Protein AF-A0A4Q2EIY8-F1 (afdb_monomer_lite)

Structure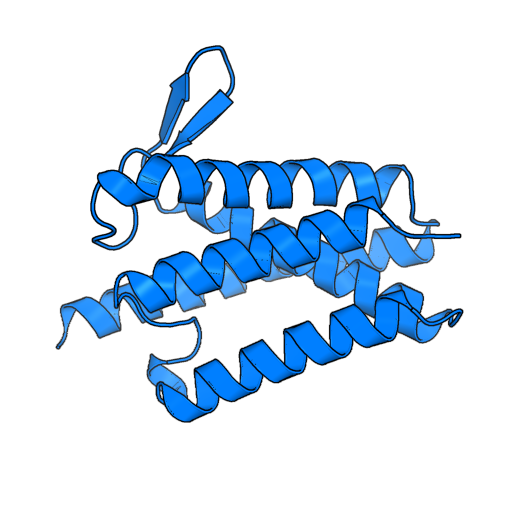 (mmCIF, N/CA/C/O backbone):
data_AF-A0A4Q2EIY8-F1
#
_entry.id   AF-A0A4Q2EIY8-F1
#
loop_
_atom_site.group_PDB
_atom_site.id
_atom_site.type_symbol
_atom_site.label_atom_id
_atom_site.label_alt_id
_atom_site.label_comp_id
_atom_site.label_asym_id
_atom_site.label_entity_id
_atom_site.label_seq_id
_atom_site.pdbx_PDB_ins_code
_atom_site.Cartn_x
_atom_site.Cartn_y
_atom_site.Cartn_z
_atom_site.occupancy
_atom_site.B_iso_or_equiv
_atom_site.auth_seq_id
_atom_site.auth_comp_id
_atom_site.auth_asym_id
_atom_site.auth_atom_id
_atom_site.pdbx_PDB_model_num
ATOM 1 N N . MET A 1 1 ? -16.142 -4.321 15.805 1.00 58.84 1 MET A N 1
ATOM 2 C CA . MET A 1 1 ? -16.745 -3.621 14.650 1.00 58.84 1 MET A CA 1
ATOM 3 C C . MET A 1 1 ? -16.319 -4.332 13.378 1.00 58.84 1 MET A C 1
ATOM 5 O O . MET A 1 1 ? -15.212 -4.859 13.363 1.00 58.84 1 MET A O 1
ATOM 9 N N . LYS A 1 2 ? -17.175 -4.386 12.350 1.00 79.25 2 LYS A N 1
ATOM 10 C CA . LYS A 1 2 ? -16.721 -4.747 10.997 1.00 79.25 2 LYS A CA 1
ATOM 11 C C . LYS A 1 2 ? -15.720 -3.665 10.551 1.00 79.25 2 LYS A C 1
ATOM 13 O O . LYS A 1 2 ? -15.954 -2.503 10.871 1.00 79.25 2 LYS A O 1
ATOM 18 N N . LYS A 1 3 ? -14.622 -4.043 9.889 1.00 88.62 3 LYS A N 1
ATOM 19 C CA . LYS A 1 3 ? -13.579 -3.124 9.388 1.00 88.62 3 LYS A CA 1
ATOM 20 C C . LYS A 1 3 ? -13.611 -3.045 7.849 1.00 88.62 3 LYS A C 1
ATOM 22 O O . LYS A 1 3 ? -12.674 -3.523 7.206 1.00 88.62 3 LYS A O 1
ATOM 27 N N . PRO A 1 4 ? -14.721 -2.588 7.236 1.00 94.81 4 PRO A N 1
ATOM 28 C CA . PRO A 1 4 ? -14.875 -2.606 5.783 1.00 94.81 4 PRO A CA 1
ATOM 29 C C . PRO A 1 4 ? -13.777 -1.822 5.058 1.00 94.81 4 PRO A C 1
ATOM 31 O O . PRO A 1 4 ? -13.333 -2.264 4.003 1.00 94.81 4 PRO A O 1
ATOM 34 N N . LEU A 1 5 ? -13.290 -0.713 5.620 1.00 96.81 5 LEU A N 1
ATOM 35 C CA . LEU A 1 5 ? -12.247 0.078 4.972 1.00 96.81 5 LEU A CA 1
ATOM 36 C C . LEU A 1 5 ? -10.903 -0.657 4.970 1.00 96.81 5 LEU A C 1
ATOM 38 O O . LEU A 1 5 ? -10.242 -0.667 3.941 1.00 96.81 5 LEU A O 1
ATOM 42 N N . HIS A 1 6 ? -10.536 -1.360 6.051 1.00 96.12 6 HIS A N 1
ATOM 43 C CA . HIS A 1 6 ? -9.345 -2.228 6.033 1.00 96.12 6 HIS A CA 1
ATOM 44 C C . HIS A 1 6 ? -9.456 -3.347 4.989 1.00 96.12 6 HIS A C 1
ATOM 46 O O . HIS A 1 6 ? -8.467 -3.673 4.337 1.00 96.12 6 HIS A O 1
ATOM 52 N N . VAL A 1 7 ? -10.646 -3.941 4.825 1.00 96.94 7 VAL A N 1
ATOM 53 C CA . VAL A 1 7 ? -10.880 -4.982 3.809 1.00 96.94 7 VAL A CA 1
ATOM 54 C C . VAL A 1 7 ? -10.684 -4.414 2.405 1.00 96.94 7 VAL A C 1
ATOM 56 O O . VAL A 1 7 ? -10.018 -5.041 1.585 1.00 96.94 7 VAL A O 1
ATOM 59 N N . LEU A 1 8 ? -11.213 -3.219 2.134 1.00 97.81 8 LEU A N 1
ATOM 60 C CA . LEU A 1 8 ? -11.046 -2.558 0.842 1.00 97.81 8 LEU A CA 1
ATOM 61 C C . LEU A 1 8 ? -9.593 -2.131 0.589 1.00 97.81 8 LEU A C 1
ATOM 63 O O . LEU A 1 8 ? -9.110 -2.317 -0.525 1.00 97.81 8 LEU A O 1
ATOM 67 N N . THR A 1 9 ? -8.870 -1.639 1.603 1.00 98.06 9 THR A N 1
ATOM 68 C CA . THR A 1 9 ? -7.423 -1.379 1.493 1.00 98.06 9 THR A CA 1
ATOM 69 C C . THR A 1 9 ? -6.668 -2.657 1.132 1.00 98.06 9 THR A C 1
ATOM 71 O O . THR A 1 9 ? -5.866 -2.651 0.203 1.00 98.06 9 THR A O 1
ATOM 74 N N . LEU A 1 10 ? -6.933 -3.766 1.833 1.00 98.00 10 LEU A N 1
ATOM 75 C CA . LEU A 1 10 ? -6.286 -5.050 1.557 1.00 98.00 10 LEU A CA 1
ATOM 76 C C . LEU A 1 10 ? -6.589 -5.532 0.132 1.00 98.00 10 LEU A C 1
ATOM 78 O O . LEU A 1 10 ? -5.674 -5.935 -0.581 1.00 98.00 10 LEU A O 1
ATOM 82 N N . ALA A 1 11 ? -7.848 -5.448 -0.304 1.00 98.25 11 ALA A N 1
ATOM 83 C CA . ALA A 1 11 ? -8.240 -5.812 -1.662 1.00 98.25 11 ALA A CA 1
ATOM 84 C C . ALA A 1 11 ? -7.524 -4.955 -2.719 1.00 98.25 11 ALA A C 1
ATOM 86 O O . ALA A 1 11 ? -7.059 -5.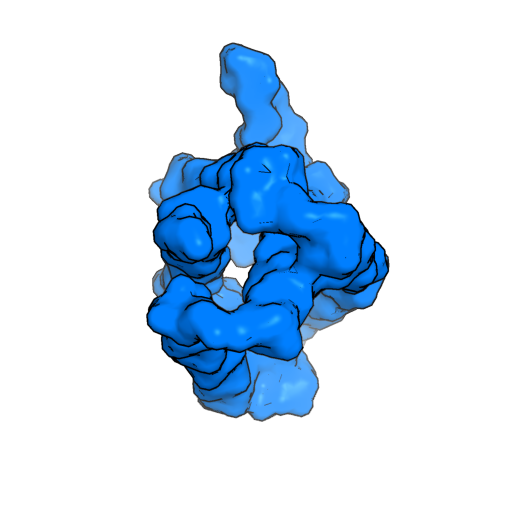491 -3.722 1.00 98.25 11 ALA A O 1
ATOM 87 N N . ALA A 1 12 ? -7.384 -3.649 -2.480 1.00 98.25 12 ALA A N 1
ATOM 88 C CA . ALA A 1 12 ? -6.667 -2.747 -3.375 1.00 98.25 12 ALA A CA 1
ATOM 89 C C . ALA A 1 12 ? -5.175 -3.102 -3.488 1.00 98.25 12 ALA A C 1
ATOM 91 O O . ALA A 1 12 ? -4.634 -3.122 -4.589 1.00 98.25 12 ALA A O 1
ATOM 92 N N . ILE A 1 13 ? -4.523 -3.460 -2.380 1.00 97.69 13 ILE A N 1
ATOM 93 C CA . ILE A 1 13 ? -3.113 -3.884 -2.387 1.00 97.69 13 ILE A CA 1
ATOM 94 C C . ILE A 1 13 ? -2.920 -5.223 -3.095 1.00 97.69 13 ILE A C 1
ATOM 96 O O . ILE A 1 13 ? -1.983 -5.366 -3.879 1.00 97.69 13 ILE A O 1
ATOM 100 N N . ILE A 1 14 ? -3.817 -6.186 -2.866 1.00 97.31 14 ILE A N 1
ATOM 101 C CA . ILE A 1 14 ? -3.804 -7.464 -3.589 1.00 97.31 14 ILE A CA 1
ATOM 102 C C . ILE A 1 14 ? -3.969 -7.215 -5.091 1.00 97.31 14 ILE A C 1
ATOM 104 O O . ILE A 1 14 ? -3.231 -7.789 -5.886 1.00 97.31 14 ILE A O 1
ATOM 108 N N . ALA A 1 15 ? -4.906 -6.346 -5.483 1.00 97.25 15 ALA A N 1
ATOM 109 C CA . ALA A 1 15 ? -5.116 -5.993 -6.883 1.00 97.25 15 ALA A CA 1
ATOM 110 C C . ALA A 1 15 ? -3.870 -5.341 -7.496 1.00 97.25 15 ALA A C 1
ATOM 112 O O . ALA A 1 15 ? -3.474 -5.712 -8.595 1.00 97.25 15 ALA A O 1
ATOM 113 N N . HIS A 1 16 ? -3.222 -4.427 -6.775 1.00 96.25 16 HIS A N 1
ATOM 114 C CA . HIS A 1 16 ? -1.970 -3.800 -7.193 1.00 96.25 16 HIS A CA 1
ATOM 115 C C . HIS A 1 16 ? -0.851 -4.834 -7.429 1.00 96.25 16 HIS A C 1
ATOM 117 O O . HIS A 1 16 ? -0.324 -4.886 -8.537 1.00 96.25 16 HIS A O 1
ATOM 123 N N . HIS A 1 17 ? -0.585 -5.740 -6.476 1.00 94.38 17 HIS A N 1
ATOM 124 C CA . HIS A 1 17 ? 0.388 -6.830 -6.678 1.00 94.38 17 HIS A CA 1
ATOM 125 C C . HIS A 1 17 ? -0.013 -7.766 -7.828 1.00 94.38 17 HIS A C 1
ATOM 127 O O . HIS A 1 17 ? 0.834 -8.264 -8.563 1.00 94.38 17 HIS A O 1
ATOM 133 N N . GLY A 1 18 ? -1.314 -8.024 -7.989 1.00 93.69 18 GLY A N 1
ATOM 134 C CA . GLY A 1 18 ? -1.838 -8.833 -9.085 1.00 93.69 18 GLY A CA 1
ATOM 135 C C . GLY A 1 18 ? -1.590 -8.198 -10.454 1.00 93.69 18 GLY A C 1
ATOM 136 O O . GLY A 1 18 ? -1.247 -8.913 -11.393 1.00 93.69 18 GLY A O 1
ATOM 137 N N . ILE A 1 19 ? -1.718 -6.872 -10.564 1.00 95.00 19 ILE A N 1
ATOM 138 C CA . ILE A 1 19 ? -1.411 -6.119 -11.788 1.00 95.00 19 ILE A CA 1
ATOM 139 C C . ILE A 1 19 ? 0.082 -6.222 -12.113 1.00 95.00 19 ILE A C 1
ATOM 141 O O . ILE A 1 19 ? 0.421 -6.538 -13.250 1.00 95.00 19 ILE A O 1
ATOM 145 N N . GLU A 1 20 ? 0.964 -6.024 -11.132 1.00 92.38 20 GLU A N 1
ATOM 146 C CA . GLU A 1 20 ? 2.422 -6.122 -11.326 1.00 92.38 20 GLU A CA 1
ATOM 147 C C . GLU A 1 20 ? 2.844 -7.528 -11.752 1.00 92.38 20 GLU A C 1
ATOM 149 O O . GLU A 1 20 ? 3.565 -7.707 -12.737 1.00 92.38 20 GLU A O 1
ATOM 154 N N . ALA A 1 21 ? 2.311 -8.549 -11.077 1.00 90.00 21 ALA A N 1
ATOM 155 C CA . ALA A 1 21 ? 2.553 -9.939 -11.434 1.00 90.00 21 ALA A CA 1
ATOM 156 C C . ALA A 1 21 ? 2.045 -10.268 -12.849 1.00 90.00 21 ALA A C 1
ATOM 158 O O . ALA A 1 21 ? 2.758 -10.912 -13.619 1.00 90.00 21 ALA A O 1
ATOM 159 N N . ALA A 1 22 ? 0.844 -9.806 -13.217 1.00 90.88 22 ALA A N 1
ATOM 160 C CA . ALA A 1 22 ? 0.270 -10.013 -14.549 1.00 90.88 22 ALA A CA 1
ATOM 161 C C . ALA A 1 22 ? 1.020 -9.247 -15.653 1.00 90.88 22 ALA A C 1
ATOM 163 O O . ALA A 1 22 ? 1.017 -9.676 -16.807 1.00 90.88 22 ALA A O 1
ATOM 164 N N . ALA A 1 23 ? 1.662 -8.131 -15.309 1.00 90.38 23 ALA A N 1
ATOM 165 C CA . ALA A 1 23 ? 2.510 -7.359 -16.208 1.00 90.38 23 ALA A CA 1
ATOM 166 C C . ALA A 1 23 ? 3.949 -7.896 -16.310 1.00 90.38 23 ALA A C 1
ATOM 168 O O . ALA A 1 23 ? 4.690 -7.448 -17.177 1.00 90.38 23 ALA A O 1
ATOM 169 N N . GLY A 1 24 ? 4.337 -8.868 -15.475 1.00 87.81 24 GLY A N 1
ATOM 170 C CA . GLY A 1 24 ? 5.670 -9.480 -15.491 1.00 87.81 24 GLY A CA 1
ATOM 171 C C . GLY A 1 24 ? 6.729 -8.762 -14.644 1.00 87.81 24 GLY A C 1
ATOM 172 O O . GLY A 1 24 ? 7.859 -9.243 -14.585 1.00 87.81 24 GLY A O 1
ATOM 173 N N . ILE A 1 25 ? 6.345 -7.696 -13.937 1.00 86.31 25 ILE A N 1
ATOM 174 C CA . ILE A 1 25 ? 7.210 -6.799 -13.146 1.00 86.31 25 ILE A CA 1
ATOM 175 C C . ILE A 1 25 ? 7.786 -7.499 -11.896 1.00 86.31 25 ILE A C 1
ATOM 177 O O . ILE A 1 25 ? 8.820 -7.118 -11.350 1.00 86.31 25 ILE A O 1
ATOM 181 N N . GLY A 1 26 ? 7.161 -8.599 -11.473 1.00 83.38 26 GLY A N 1
ATOM 182 C CA . GLY A 1 26 ? 7.535 -9.325 -10.262 1.00 83.38 26 GLY A CA 1
ATOM 183 C C . GLY A 1 26 ? 6.962 -8.677 -9.002 1.00 83.38 26 GLY A C 1
ATOM 184 O O . GLY A 1 26 ? 6.173 -7.743 -9.076 1.00 83.38 26 GLY A O 1
ATOM 185 N N . VAL A 1 27 ? 7.304 -9.225 -7.838 1.00 85.56 27 VAL A N 1
ATOM 186 C CA . VAL A 1 27 ? 6.838 -8.745 -6.530 1.00 85.56 27 VAL A CA 1
ATOM 187 C C . VAL A 1 27 ? 8.002 -8.297 -5.637 1.00 85.56 27 VAL A C 1
ATOM 189 O O . VAL A 1 27 ? 9.115 -8.824 -5.751 1.00 85.56 27 VAL A O 1
ATOM 192 N N . PRO A 1 28 ? 7.768 -7.384 -4.676 1.00 83.12 28 PRO A N 1
ATOM 193 C CA . PRO A 1 28 ? 8.808 -6.965 -3.746 1.00 83.12 28 PRO A CA 1
ATOM 194 C C . PRO A 1 28 ? 9.450 -8.156 -3.020 1.00 83.12 28 PRO A C 1
ATOM 196 O O . PRO A 1 28 ? 8.766 -9.067 -2.551 1.00 83.12 28 PRO A O 1
ATOM 199 N N . GLY A 1 29 ? 10.777 -8.151 -2.902 1.00 85.62 29 GLY A N 1
ATOM 200 C CA . GLY A 1 29 ? 11.535 -9.243 -2.282 1.00 85.62 29 GLY A CA 1
ATOM 201 C C . GLY A 1 29 ? 12.074 -10.285 -3.270 1.00 85.62 29 GLY A C 1
ATOM 202 O O . GLY A 1 29 ? 12.949 -11.070 -2.895 1.00 85.62 29 GLY A O 1
ATOM 203 N N . GLU A 1 30 ? 11.633 -10.265 -4.533 1.00 90.19 30 GLU A N 1
ATOM 204 C CA . GLU A 1 30 ? 12.168 -11.132 -5.592 1.00 90.19 30 GLU A CA 1
ATOM 205 C C . GLU A 1 30 ? 13.701 -11.138 -5.706 1.00 90.19 30 GLU A C 1
ATOM 207 O O . GLU A 1 30 ? 14.255 -12.241 -5.738 1.00 90.19 30 GLU A O 1
ATOM 212 N N . PRO A 1 31 ? 14.410 -9.991 -5.650 1.00 88.94 31 PRO A N 1
ATOM 213 C CA . PRO A 1 31 ? 15.869 -9.960 -5.765 1.00 88.94 31 PRO A CA 1
ATOM 214 C C . PRO A 1 31 ? 16.613 -10.737 -4.669 1.00 88.94 31 PRO A C 1
ATOM 216 O O . PRO A 1 31 ? 17.791 -11.045 -4.827 1.00 88.94 31 PRO A O 1
ATOM 219 N N . TYR A 1 32 ? 15.958 -11.029 -3.540 1.00 89.88 32 TYR A N 1
ATOM 220 C CA . TYR A 1 32 ? 16.594 -11.634 -2.365 1.00 89.88 32 TYR A CA 1
ATOM 221 C C . TYR A 1 32 ? 16.255 -13.112 -2.196 1.00 89.88 32 TYR A C 1
ATOM 223 O O . TYR A 1 32 ? 17.106 -13.908 -1.806 1.00 89.88 32 TYR A O 1
ATOM 231 N N . ILE A 1 33 ? 14.997 -13.481 -2.442 1.00 93.00 33 ILE A N 1
ATOM 232 C CA . ILE A 1 33 ? 14.493 -14.836 -2.171 1.00 93.00 33 ILE A CA 1
ATOM 233 C C . ILE A 1 33 ? 13.952 -15.539 -3.420 1.00 93.00 33 ILE A C 1
ATOM 235 O O . ILE A 1 33 ? 13.587 -16.714 -3.349 1.00 93.00 33 ILE A O 1
ATOM 239 N N . GLY A 1 34 ? 13.932 -14.854 -4.565 1.00 91.56 34 GLY A N 1
ATOM 240 C CA . GLY A 1 34 ? 13.399 -15.347 -5.829 1.00 91.56 34 GLY A CA 1
ATOM 241 C C . GLY A 1 34 ? 11.869 -15.326 -5.899 1.00 91.56 34 GLY A C 1
ATOM 242 O O . GLY A 1 34 ? 11.169 -15.386 -4.883 1.00 91.56 34 GLY A O 1
ATOM 243 N N . ARG A 1 35 ? 11.345 -15.312 -7.133 1.00 89.81 35 ARG A N 1
ATOM 244 C CA . ARG A 1 35 ? 9.910 -15.204 -7.463 1.00 89.81 35 ARG A CA 1
ATOM 245 C C . ARG A 1 35 ? 9.007 -16.119 -6.659 1.00 89.81 35 ARG A C 1
ATOM 247 O O . ARG A 1 35 ? 8.134 -15.647 -5.944 1.00 89.81 35 ARG A O 1
ATOM 254 N N . ARG A 1 36 ? 9.250 -17.432 -6.700 1.00 91.62 36 ARG A N 1
ATOM 255 C CA . ARG A 1 36 ? 8.376 -18.410 -6.025 1.00 91.62 36 ARG A CA 1
ATOM 256 C C . ARG A 1 36 ? 8.232 -18.134 -4.526 1.00 91.62 36 ARG A C 1
ATOM 258 O O . ARG A 1 36 ? 7.124 -18.201 -4.000 1.00 91.62 36 ARG A O 1
ATOM 265 N N . ARG A 1 37 ? 9.337 -17.821 -3.839 1.00 94.75 37 ARG A N 1
ATOM 266 C CA . ARG A 1 37 ? 9.322 -17.572 -2.390 1.00 94.75 37 ARG A CA 1
ATOM 267 C C . ARG A 1 37 ? 8.697 -16.218 -2.068 1.00 94.75 37 ARG A C 1
ATOM 269 O O . ARG A 1 37 ? 7.923 -16.141 -1.121 1.00 94.75 37 ARG A O 1
ATOM 276 N N . ALA A 1 38 ? 8.978 -15.190 -2.868 1.00 92.25 38 ALA A N 1
ATOM 277 C CA . ALA A 1 38 ? 8.382 -13.869 -2.698 1.00 92.25 38 ALA A CA 1
ATOM 278 C C . ALA A 1 38 ? 6.859 -13.898 -2.913 1.00 92.25 38 ALA A C 1
ATOM 280 O O . ALA A 1 38 ? 6.109 -13.428 -2.060 1.00 92.25 38 ALA A O 1
ATOM 281 N N . THR A 1 39 ? 6.376 -14.550 -3.975 1.00 91.69 39 THR A N 1
ATOM 282 C CA . THR A 1 39 ? 4.936 -14.732 -4.218 1.00 91.69 39 THR A CA 1
ATOM 283 C C . THR A 1 39 ? 4.259 -15.497 -3.081 1.00 91.69 39 THR A C 1
ATOM 285 O O . THR A 1 39 ? 3.191 -15.091 -2.616 1.00 91.69 39 THR A O 1
ATOM 288 N N . PHE A 1 40 ? 4.873 -16.585 -2.599 1.00 94.56 40 PHE A N 1
ATOM 289 C CA . PHE A 1 40 ? 4.336 -17.347 -1.470 1.00 94.56 40 PHE A CA 1
ATOM 290 C C . PHE A 1 40 ? 4.254 -16.492 -0.199 1.00 94.56 40 PHE A C 1
ATOM 292 O O . PHE A 1 40 ? 3.214 -16.472 0.458 1.00 94.56 40 PHE A O 1
ATOM 299 N N . LEU A 1 41 ? 5.320 -15.746 0.112 1.00 94.88 41 LEU A N 1
ATOM 300 C CA . LEU A 1 41 ? 5.379 -14.853 1.267 1.00 94.88 41 LEU A CA 1
ATOM 301 C C . LEU A 1 41 ? 4.245 -13.823 1.235 1.00 94.88 41 LEU A C 1
ATOM 303 O O . LEU A 1 41 ? 3.490 -13.721 2.200 1.00 94.88 41 LEU A O 1
ATOM 307 N N . TRP A 1 42 ? 4.082 -13.101 0.126 1.00 94.38 42 TRP A N 1
ATOM 308 C CA . TRP A 1 42 ? 3.030 -12.090 0.003 1.00 94.38 42 TRP A CA 1
ATOM 309 C C . TRP A 1 42 ? 1.631 -12.692 0.070 1.00 94.38 42 TRP A C 1
ATOM 311 O O . TRP A 1 42 ? 0.769 -12.168 0.772 1.00 94.38 42 TRP A O 1
ATOM 321 N N . THR A 1 43 ? 1.420 -13.845 -0.566 1.00 95.06 43 THR A N 1
ATOM 322 C CA . THR A 1 43 ? 0.145 -14.569 -0.478 1.00 95.06 43 THR A CA 1
ATOM 323 C C . THR A 1 43 ? -0.182 -14.940 0.971 1.00 95.06 43 THR A C 1
ATOM 325 O O . THR A 1 43 ? -1.302 -14.711 1.429 1.00 95.06 43 THR A O 1
ATOM 328 N N . ALA A 1 44 ? 0.797 -15.455 1.723 1.00 96.69 44 ALA A N 1
ATOM 329 C CA . ALA A 1 44 ? 0.629 -15.791 3.135 1.00 96.69 44 ALA A CA 1
ATOM 330 C C . ALA A 1 44 ? 0.342 -14.549 3.995 1.00 96.69 44 ALA A C 1
ATOM 332 O O . ALA A 1 44 ? -0.533 -14.592 4.861 1.00 96.69 44 ALA A O 1
ATOM 333 N N . VAL A 1 45 ? 1.019 -13.426 3.726 1.00 95.69 45 VAL A N 1
ATOM 334 C CA . VAL A 1 45 ? 0.764 -12.139 4.392 1.00 95.69 45 VAL A CA 1
ATOM 335 C C . VAL A 1 45 ? -0.669 -11.664 4.136 1.00 95.69 45 VAL A C 1
ATOM 337 O O . VAL A 1 45 ? -1.374 -11.310 5.084 1.00 95.69 45 VAL A O 1
ATOM 340 N N . PHE A 1 46 ? -1.138 -11.695 2.887 1.00 96.56 46 PHE A N 1
ATOM 341 C CA . PHE A 1 46 ? -2.497 -11.274 2.538 1.00 96.56 46 PHE A CA 1
ATOM 342 C C . PHE A 1 46 ? -3.561 -12.188 3.144 1.00 96.56 46 PHE A C 1
ATOM 344 O O . PHE A 1 46 ? -4.522 -11.693 3.735 1.00 96.56 46 PHE A O 1
ATOM 351 N N . ALA A 1 47 ? -3.372 -13.507 3.073 1.00 97.38 47 ALA A N 1
ATOM 352 C CA . ALA A 1 47 ? -4.277 -14.478 3.683 1.00 97.38 47 ALA A CA 1
ATOM 353 C C . ALA A 1 47 ? -4.329 -14.325 5.211 1.00 97.38 47 ALA A C 1
ATOM 355 O O . ALA A 1 47 ? -5.412 -14.313 5.800 1.00 97.38 47 ALA A O 1
ATOM 356 N N . GLY A 1 48 ? -3.173 -14.140 5.854 1.00 97.00 48 GLY A N 1
ATOM 357 C CA . GLY A 1 48 ? -3.076 -13.894 7.291 1.00 97.00 48 GLY A CA 1
ATOM 358 C C . GLY A 1 48 ? -3.790 -12.610 7.712 1.00 97.00 48 GLY A C 1
ATOM 359 O O . GLY A 1 48 ? -4.506 -12.601 8.714 1.00 97.00 48 GLY A O 1
ATOM 360 N N . ASN A 1 49 ? -3.669 -11.540 6.923 1.00 96.25 49 ASN A N 1
ATOM 361 C CA . ASN A 1 49 ? -4.359 -10.282 7.191 1.00 96.25 49 ASN A CA 1
ATOM 362 C C . ASN A 1 49 ? -5.878 -10.405 6.979 1.00 96.25 49 ASN A C 1
ATOM 364 O O . ASN A 1 49 ? -6.656 -10.020 7.852 1.00 96.25 49 ASN A O 1
ATOM 368 N N . ALA A 1 50 ? -6.309 -11.035 5.881 1.00 96.62 50 ALA A N 1
ATOM 369 C CA . ALA A 1 50 ? -7.720 -11.327 5.630 1.00 96.62 50 ALA A CA 1
ATOM 370 C C . ALA A 1 50 ? -8.332 -12.129 6.787 1.00 96.62 50 ALA A C 1
ATOM 372 O O . ALA A 1 50 ? -9.381 -11.762 7.315 1.00 96.62 50 ALA A O 1
ATOM 373 N N . TYR A 1 51 ? -7.632 -13.168 7.247 1.00 95.94 51 TYR A N 1
ATOM 374 C CA . TYR A 1 51 ? -8.027 -13.950 8.411 1.00 95.94 51 TYR A CA 1
ATOM 375 C C . TYR A 1 51 ? -8.116 -13.087 9.674 1.00 95.94 51 TYR A C 1
ATOM 377 O O . TYR A 1 51 ? -9.141 -13.105 10.357 1.00 95.94 51 TYR A O 1
ATOM 385 N N . ALA A 1 52 ? -7.089 -12.290 9.975 1.00 95.50 52 ALA A N 1
ATOM 386 C CA . ALA A 1 52 ? -7.057 -11.432 11.155 1.00 95.50 52 ALA A CA 1
ATOM 387 C C . ALA A 1 52 ? -8.211 -10.412 11.178 1.00 95.50 52 ALA A C 1
ATOM 389 O O . ALA A 1 52 ? -8.780 -10.158 12.242 1.00 95.50 52 ALA A O 1
ATOM 390 N N . LEU A 1 53 ? -8.626 -9.892 10.017 1.00 94.75 53 LEU A N 1
ATOM 391 C CA . LEU A 1 53 ? -9.771 -8.982 9.889 1.00 94.75 53 LEU A CA 1
ATOM 392 C C . LEU A 1 53 ? -11.122 -9.635 10.233 1.00 94.75 53 LEU A C 1
ATOM 394 O O . LEU A 1 53 ? -12.063 -8.924 10.590 1.00 94.75 53 LEU A O 1
ATOM 398 N N . THR A 1 54 ? -11.226 -10.969 10.192 1.00 93.94 54 THR A N 1
ATOM 399 C CA . THR A 1 54 ? -12.438 -11.703 10.614 1.00 93.94 54 THR A CA 1
ATOM 400 C C . THR A 1 54 ? -12.518 -11.935 12.126 1.00 93.94 54 THR A C 1
ATOM 402 O O . THR A 1 54 ? -13.559 -12.347 12.643 1.00 93.94 54 THR A O 1
ATOM 405 N N . ARG A 1 55 ? -11.431 -11.680 12.864 1.00 93.38 55 ARG A N 1
ATOM 406 C CA . ARG A 1 55 ? -11.318 -12.013 14.288 1.00 93.38 55 ARG A CA 1
ATOM 407 C C . ARG A 1 55 ? -11.554 -10.795 15.179 1.00 93.38 55 ARG A C 1
ATOM 409 O O . ARG A 1 55 ? -11.142 -9.676 14.885 1.00 93.38 55 ARG A O 1
ATOM 416 N N . LYS A 1 56 ? -12.183 -11.025 16.334 1.00 89.19 56 LYS A N 1
ATOM 417 C CA . LYS A 1 56 ? -12.313 -10.033 17.413 1.00 89.19 56 LYS A CA 1
ATOM 418 C C . LYS A 1 56 ? -11.195 -10.246 18.444 1.00 89.19 56 LYS A C 1
ATOM 420 O O . LYS A 1 56 ? -11.439 -10.821 19.494 1.00 89.19 56 LYS A O 1
ATOM 425 N N . SER A 1 57 ? -9.975 -9.811 18.130 1.00 92.19 57 SER A N 1
ATOM 426 C CA . SER A 1 57 ? -8.828 -9.806 19.060 1.00 92.19 57 SER A CA 1
ATOM 427 C C . SER A 1 57 ? -8.161 -8.434 19.052 1.00 92.19 57 SER A C 1
ATOM 429 O O . SER A 1 57 ? -8.110 -7.761 18.018 1.00 92.19 57 SER A O 1
ATOM 431 N N . ARG A 1 58 ? -7.659 -8.011 20.216 1.00 92.12 58 ARG A N 1
ATOM 432 C CA . ARG A 1 58 ? -6.932 -6.748 20.359 1.00 92.12 58 ARG A CA 1
ATOM 433 C C . ARG A 1 58 ? -5.584 -6.820 19.648 1.00 92.12 58 ARG A C 1
ATOM 435 O O . ARG A 1 58 ? -5.251 -5.902 18.909 1.00 92.12 58 ARG A O 1
ATOM 442 N N . GLU A 1 59 ? -4.855 -7.911 19.834 1.00 94.81 59 GLU A N 1
ATOM 443 C CA . GLU A 1 59 ? -3.535 -8.185 19.261 1.00 94.81 59 GLU A CA 1
ATOM 444 C C . GLU A 1 59 ? -3.618 -8.218 17.733 1.00 94.81 59 GLU A C 1
ATOM 446 O O . GLU A 1 59 ? -2.931 -7.460 17.050 1.00 94.81 59 GLU A O 1
ATOM 451 N N . LEU A 1 60 ? -4.557 -9.001 17.189 1.00 94.69 60 LEU A N 1
ATOM 452 C CA . LEU A 1 60 ? -4.843 -9.023 15.751 1.00 94.69 60 LEU A CA 1
ATOM 453 C C . LEU A 1 60 ? -5.344 -7.657 15.258 1.00 94.69 60 LEU A C 1
ATOM 455 O O . LEU A 1 60 ? -5.055 -7.234 14.139 1.00 94.69 60 LEU A O 1
ATOM 459 N N . GLY A 1 61 ? -6.057 -6.917 16.108 1.00 94.19 61 GLY A N 1
ATOM 460 C CA . GLY A 1 61 ? -6.464 -5.543 15.847 1.00 94.19 61 GLY A CA 1
ATOM 461 C C . GLY A 1 61 ? -5.286 -4.585 15.647 1.00 94.19 61 GLY A C 1
ATOM 462 O O . GLY A 1 61 ? -5.366 -3.733 14.763 1.00 94.19 61 GLY A O 1
ATOM 463 N N . LEU A 1 62 ? -4.209 -4.738 16.423 1.00 96.38 62 LEU A N 1
ATOM 464 C CA . LEU A 1 62 ? -2.974 -3.961 16.278 1.00 96.38 62 LEU A CA 1
ATOM 465 C C . LEU A 1 62 ? -2.191 -4.384 15.031 1.00 96.38 62 LEU A C 1
ATOM 467 O O . LEU A 1 62 ? -1.746 -3.519 14.284 1.00 96.38 62 LEU A O 1
ATOM 471 N N . LEU A 1 63 ? -2.083 -5.690 14.766 1.00 96.19 63 LEU A N 1
ATOM 472 C CA . LEU A 1 63 ? -1.389 -6.210 13.581 1.00 96.19 63 LEU A CA 1
ATOM 473 C C . LEU A 1 63 ? -2.059 -5.763 12.276 1.00 96.19 63 LEU A C 1
ATOM 475 O O . LEU A 1 63 ? -1.386 -5.291 11.367 1.00 96.19 63 LEU A O 1
ATOM 479 N N . THR A 1 64 ? -3.389 -5.846 12.200 1.00 96.62 64 THR A N 1
ATOM 480 C CA . THR A 1 64 ? -4.154 -5.376 11.028 1.00 96.62 64 THR A CA 1
ATOM 481 C C . THR A 1 64 ? -4.024 -3.865 10.828 1.00 96.62 64 THR A C 1
ATOM 483 O O . THR A 1 64 ? -3.958 -3.406 9.690 1.00 96.62 64 THR A O 1
ATOM 486 N N . ALA A 1 65 ? -3.936 -3.088 11.913 1.00 97.31 65 ALA A N 1
ATOM 487 C CA . ALA A 1 65 ? -3.700 -1.650 11.835 1.00 97.31 65 ALA A CA 1
ATOM 488 C C . ALA A 1 65 ? -2.277 -1.322 11.355 1.00 97.31 65 ALA A C 1
ATOM 490 O O . ALA A 1 65 ? -2.119 -0.486 10.469 1.00 97.31 65 ALA A O 1
ATOM 491 N N . PHE A 1 66 ? -1.260 -2.018 11.874 1.00 98.12 66 PHE A N 1
ATOM 492 C CA . PHE A 1 66 ? 0.117 -1.916 11.384 1.00 98.12 66 PHE A CA 1
ATOM 493 C C . PHE A 1 66 ? 0.208 -2.250 9.895 1.00 98.12 66 PHE A C 1
ATOM 495 O O . PHE A 1 66 ? 0.745 -1.463 9.120 1.00 98.12 66 PHE A O 1
ATOM 502 N N . ALA A 1 67 ? -0.384 -3.369 9.473 1.00 97.38 67 ALA A N 1
ATOM 503 C CA . ALA A 1 67 ? -0.394 -3.768 8.072 1.00 97.38 67 ALA A CA 1
ATOM 504 C C . ALA A 1 67 ? -1.091 -2.725 7.181 1.00 97.38 67 ALA A C 1
ATOM 506 O O . ALA A 1 67 ? -0.565 -2.383 6.131 1.00 97.38 67 ALA A O 1
ATOM 507 N N . ASN A 1 68 ? -2.218 -2.154 7.619 1.00 98.06 68 ASN A N 1
ATOM 508 C CA . ASN A 1 68 ? -2.908 -1.077 6.902 1.00 98.06 68 ASN A CA 1
ATOM 509 C C . ASN A 1 68 ? -2.018 0.170 6.719 1.00 98.06 68 ASN A C 1
ATOM 511 O O . ASN A 1 68 ? -1.997 0.761 5.638 1.00 98.06 68 ASN A O 1
ATOM 515 N N . GLY A 1 69 ? -1.235 0.533 7.737 1.00 98.31 69 GLY A N 1
ATOM 516 C CA . GLY A 1 69 ? -0.229 1.591 7.635 1.00 98.31 69 GLY A CA 1
ATOM 517 C C . GLY A 1 69 ? 0.921 1.250 6.684 1.00 98.31 69 GLY A C 1
ATOM 518 O O . GLY A 1 69 ? 1.315 2.085 5.874 1.00 98.31 69 GLY A O 1
ATOM 519 N N . ALA A 1 70 ? 1.424 0.014 6.720 1.00 98.19 70 ALA A N 1
ATOM 520 C CA . ALA A 1 70 ? 2.469 -0.449 5.805 1.00 98.19 70 ALA A CA 1
ATOM 521 C C . ALA A 1 70 ? 1.986 -0.498 4.344 1.00 98.19 70 ALA A C 1
ATOM 523 O O . ALA A 1 70 ? 2.727 -0.140 3.437 1.00 98.19 70 ALA A O 1
ATOM 524 N N . TYR A 1 71 ? 0.727 -0.868 4.111 1.00 97.69 71 TYR A N 1
ATOM 525 C CA . TYR A 1 71 ? 0.075 -0.801 2.802 1.00 97.69 71 TYR A CA 1
ATOM 526 C C . TYR A 1 71 ? -0.083 0.629 2.292 1.00 97.69 71 TYR A C 1
ATOM 528 O O . TYR A 1 71 ? 0.093 0.885 1.104 1.00 97.69 71 TYR A O 1
ATOM 536 N N . GLN A 1 72 ? -0.385 1.571 3.186 1.00 98.25 72 GLN A N 1
ATOM 537 C CA . GLN A 1 72 ? -0.401 2.984 2.828 1.00 98.25 72 GLN A CA 1
ATOM 538 C C . GLN A 1 72 ? 0.990 3.476 2.438 1.00 98.25 72 GLN A C 1
ATOM 540 O O . GLN A 1 72 ? 1.111 4.162 1.429 1.00 98.25 72 GLN A O 1
ATOM 545 N N . ALA A 1 73 ? 2.024 3.126 3.208 1.00 98.06 73 ALA A N 1
ATOM 546 C CA . ALA A 1 73 ? 3.405 3.421 2.836 1.00 98.06 73 ALA A CA 1
ATOM 547 C C . ALA A 1 73 ? 3.730 2.863 1.442 1.00 98.06 73 ALA A C 1
ATOM 549 O O . ALA A 1 73 ? 4.278 3.588 0.617 1.00 98.06 73 ALA A O 1
ATOM 550 N N . LEU A 1 74 ? 3.282 1.640 1.147 1.00 95.62 74 LEU A N 1
ATOM 551 C CA . LEU A 1 74 ? 3.575 0.972 -0.121 1.00 95.62 74 LEU A CA 1
ATOM 552 C C . LEU A 1 74 ? 2.9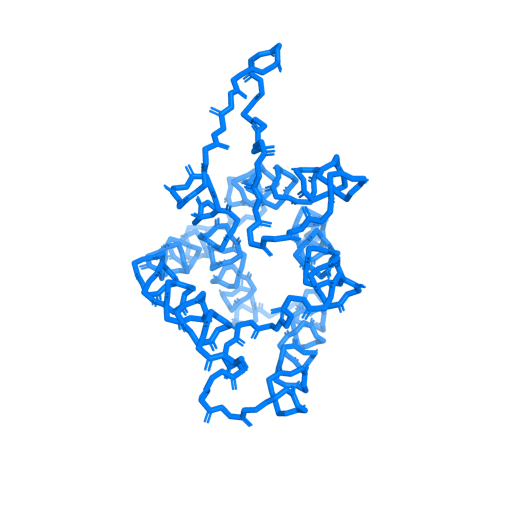31 1.714 -1.279 1.00 95.62 74 LEU A C 1
ATOM 554 O O . LEU A 1 74 ? 3.576 1.997 -2.284 1.00 95.62 74 LEU A O 1
ATOM 558 N N . ALA A 1 75 ? 1.672 2.110 -1.120 1.00 96.81 75 ALA A N 1
ATOM 559 C CA . ALA A 1 75 ? 0.995 2.894 -2.136 1.00 96.81 75 ALA A CA 1
ATOM 560 C C . ALA A 1 75 ? 1.622 4.293 -2.306 1.00 96.81 75 ALA A C 1
ATOM 562 O O . ALA A 1 75 ? 1.805 4.751 -3.431 1.00 96.81 75 ALA A O 1
ATOM 563 N N . LEU A 1 76 ? 2.004 4.957 -1.209 1.00 97.44 76 LEU A N 1
ATOM 564 C CA . LEU A 1 76 ? 2.638 6.281 -1.237 1.00 97.44 76 LEU A CA 1
ATOM 565 C C . LEU A 1 76 ? 4.012 6.273 -1.903 1.00 97.44 76 LEU A C 1
ATOM 567 O O . LEU A 1 76 ? 4.347 7.228 -2.598 1.00 97.44 76 LEU A O 1
ATOM 571 N N . GLN A 1 77 ? 4.785 5.206 -1.717 1.00 96.12 77 GLN A N 1
ATOM 572 C CA . GLN A 1 77 ? 6.092 5.028 -2.340 1.00 96.12 77 GLN A CA 1
ATOM 573 C C . GLN A 1 77 ? 6.037 5.238 -3.861 1.00 96.12 77 GLN A C 1
ATOM 575 O O . GLN A 1 77 ? 6.911 5.886 -4.430 1.00 96.12 77 GLN A O 1
ATOM 580 N N . HIS A 1 78 ? 4.968 4.779 -4.513 1.00 95.69 78 HIS A N 1
ATOM 581 C CA . HIS A 1 78 ? 4.789 4.927 -5.955 1.00 95.69 78 HIS A CA 1
ATOM 582 C C . HIS A 1 78 ? 4.642 6.388 -6.390 1.00 95.69 78 HIS A C 1
ATOM 584 O O . HIS A 1 78 ? 5.160 6.773 -7.429 1.00 95.69 78 HIS A O 1
ATOM 590 N N . TYR A 1 79 ? 4.002 7.228 -5.576 1.00 95.81 79 TYR A N 1
ATOM 591 C CA . TYR A 1 79 ? 3.895 8.669 -5.837 1.00 95.81 79 TYR A CA 1
ATOM 592 C C . TYR A 1 79 ? 5.176 9.446 -5.505 1.00 95.81 79 TYR A C 1
ATOM 594 O O . TYR A 1 79 ? 5.251 10.645 -5.779 1.00 95.81 79 TYR A O 1
ATOM 602 N N . ILE A 1 80 ? 6.161 8.791 -4.885 1.00 95.88 80 ILE A N 1
ATOM 603 C CA . ILE A 1 80 ? 7.481 9.364 -4.610 1.00 95.88 80 ILE A CA 1
ATOM 604 C C . ILE A 1 80 ? 8.456 9.005 -5.730 1.00 95.88 80 ILE A C 1
ATOM 606 O O . ILE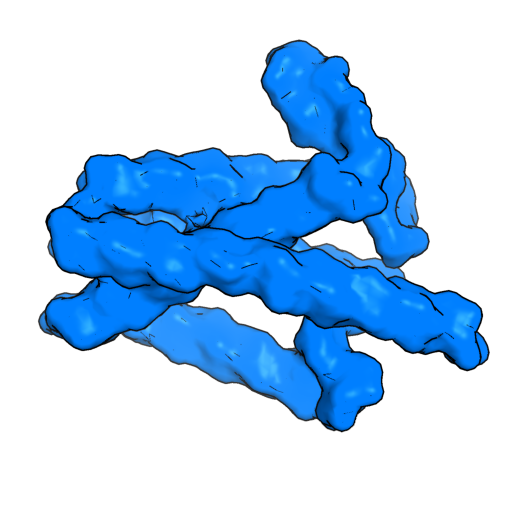 A 1 80 ? 9.182 9.880 -6.191 1.00 95.88 80 ILE A O 1
ATOM 610 N N . ASP A 1 81 ? 8.483 7.740 -6.150 1.00 93.69 81 ASP A N 1
ATOM 611 C CA . ASP A 1 81 ? 9.471 7.258 -7.119 1.00 93.69 81 ASP A CA 1
ATOM 612 C C . ASP A 1 81 ? 9.060 7.500 -8.582 1.00 93.69 81 ASP A C 1
ATOM 614 O O . ASP A 1 81 ? 9.936 7.604 -9.437 1.00 93.69 81 ASP A O 1
ATOM 618 N N . TRP A 1 82 ? 7.762 7.633 -8.881 1.00 94.75 82 TRP A N 1
ATOM 619 C CA . TRP A 1 82 ? 7.266 7.769 -10.255 1.00 94.75 82 TRP A CA 1
ATOM 620 C C . TRP A 1 82 ? 6.646 9.138 -10.544 1.00 94.75 82 TRP A C 1
ATOM 622 O O . TRP A 1 82 ? 6.003 9.729 -9.668 1.00 94.75 82 TRP A O 1
ATOM 632 N N . PRO A 1 83 ? 6.766 9.654 -11.784 1.00 94.88 83 PRO A N 1
ATOM 633 C CA . PRO A 1 83 ? 6.177 10.932 -12.135 1.00 94.88 83 PRO A CA 1
ATOM 634 C C . PRO A 1 83 ? 4.652 10.826 -12.172 1.00 94.88 83 PRO A C 1
ATOM 636 O O . PRO A 1 83 ? 4.052 9.902 -12.732 1.00 94.88 83 PRO A O 1
ATOM 639 N N . TRP A 1 84 ? 4.000 11.831 -11.601 1.00 97.06 84 TRP A N 1
ATOM 640 C CA . TRP A 1 84 ? 2.551 11.942 -11.572 1.00 97.06 84 TRP A CA 1
ATOM 641 C C . TRP A 1 84 ? 2.109 13.353 -11.942 1.00 97.06 84 TRP A C 1
ATOM 643 O O . TRP A 1 84 ? 2.850 14.326 -11.822 1.00 97.06 84 TRP A O 1
ATOM 653 N N . ARG A 1 85 ? 0.858 13.470 -12.390 1.00 96.19 85 ARG A N 1
ATOM 654 C CA . ARG A 1 85 ? 0.196 14.758 -12.628 1.00 96.19 85 ARG A CA 1
ATOM 655 C C . ARG A 1 85 ? -1.169 14.785 -11.974 1.00 96.19 85 ARG A C 1
ATOM 657 O O . ARG A 1 85 ? -1.811 13.748 -11.809 1.00 96.19 85 ARG A O 1
ATOM 664 N N . LEU A 1 86 ? -1.646 15.982 -11.660 1.00 97.12 86 LEU A N 1
ATOM 665 C CA . LEU A 1 86 ? -3.016 16.161 -11.201 1.00 97.12 86 LEU A CA 1
ATOM 666 C C . LEU A 1 86 ? -3.977 16.099 -12.389 1.00 97.12 86 LEU A C 1
ATOM 668 O O . LEU A 1 86 ? -3.888 16.894 -13.323 1.00 97.12 86 LEU A O 1
ATOM 672 N N . ARG A 1 87 ? -4.951 15.191 -12.326 1.00 94.44 87 ARG A N 1
ATOM 673 C CA . ARG A 1 87 ? -6.102 15.162 -13.232 1.00 94.44 87 ARG A CA 1
ATOM 674 C C . ARG A 1 87 ? -7.356 15.404 -12.410 1.00 94.44 87 ARG A C 1
ATOM 676 O O . ARG A 1 87 ? -7.738 14.562 -11.607 1.00 94.44 87 ARG A O 1
ATOM 683 N N . LYS A 1 88 ? -7.988 16.569 -12.594 1.00 94.56 88 LYS A N 1
ATOM 684 C CA . LYS A 1 88 ? -9.137 17.011 -11.776 1.00 94.56 88 LYS A CA 1
ATOM 685 C C . LYS A 1 88 ? -8.840 16.951 -10.261 1.00 94.56 88 LYS A C 1
ATOM 687 O O . LYS A 1 88 ? -9.678 16.519 -9.481 1.00 94.56 88 LYS A O 1
ATOM 692 N N . GLY A 1 89 ? -7.623 17.337 -9.864 1.00 94.19 89 GLY A N 1
ATOM 693 C CA . GLY A 1 89 ? -7.176 17.337 -8.463 1.00 94.19 89 GLY A CA 1
ATOM 694 C C . GLY A 1 89 ? -6.737 15.978 -7.905 1.00 94.19 89 GLY A C 1
ATOM 695 O O . GLY A 1 89 ? -6.302 15.918 -6.761 1.00 94.19 89 GLY A O 1
ATOM 696 N N . VAL A 1 90 ? -6.804 14.899 -8.691 1.00 94.62 90 VAL A N 1
ATOM 697 C CA . VAL A 1 90 ? -6.355 13.561 -8.279 1.00 94.62 90 VAL A CA 1
ATOM 698 C C . VAL A 1 90 ? -4.948 13.295 -8.824 1.00 94.62 90 VAL A C 1
ATOM 700 O O . VAL A 1 90 ? -4.745 13.500 -10.025 1.00 94.62 90 VAL A O 1
ATOM 703 N N . PRO A 1 91 ? -3.977 12.849 -8.004 1.00 95.75 91 PRO A N 1
ATOM 704 C CA . PRO A 1 91 ? -2.645 12.498 -8.485 1.00 95.75 91 PRO A CA 1
ATOM 705 C C . PRO A 1 91 ? -2.696 11.187 -9.276 1.00 95.75 91 PRO A C 1
ATOM 707 O O . PRO A 1 91 ? -3.138 10.158 -8.768 1.00 95.75 91 PRO A O 1
ATOM 710 N N . ILE A 1 92 ? -2.249 11.238 -10.530 1.00 96.69 92 ILE A N 1
ATOM 711 C CA . ILE A 1 92 ? -2.219 10.099 -11.450 1.00 96.69 92 ILE A CA 1
ATOM 712 C C . ILE A 1 92 ? -0.784 9.880 -11.921 1.00 96.69 92 ILE A C 1
ATOM 714 O O . ILE A 1 92 ? -0.222 10.737 -12.612 1.00 96.69 92 ILE A O 1
ATOM 718 N N . ILE A 1 93 ? -0.222 8.723 -11.588 1.00 96.00 93 ILE A N 1
ATOM 719 C CA . ILE A 1 93 ? 1.064 8.237 -12.087 1.00 96.00 93 ILE A CA 1
ATOM 720 C C . ILE A 1 93 ? 0.992 8.078 -13.607 1.00 96.00 93 ILE A C 1
ATOM 722 O O . ILE A 1 93 ? -0.010 7.580 -14.132 1.00 96.00 93 ILE A O 1
ATOM 726 N N . GLN A 1 94 ? 2.022 8.561 -14.301 1.00 95.75 94 GLN A N 1
ATOM 727 C CA . GLN A 1 94 ? 2.109 8.547 -15.764 1.00 95.75 94 GLN A CA 1
ATOM 728 C C . GLN A 1 94 ? 2.879 7.347 -16.313 1.00 95.75 94 GLN A C 1
ATOM 730 O O . GLN A 1 94 ? 2.586 6.909 -17.416 1.00 95.75 94 GLN A O 1
ATOM 735 N N . GLU A 1 95 ? 3.797 6.794 -15.533 1.00 92.38 95 GLU A N 1
ATOM 736 C CA . GLU A 1 95 ? 4.584 5.608 -15.859 1.00 92.38 95 GLU A CA 1
ATOM 737 C C . GLU A 1 95 ? 4.968 4.915 -14.552 1.00 92.38 95 GLU A C 1
ATOM 739 O O . GLU A 1 95 ? 5.121 5.580 -13.530 1.00 92.38 95 GLU A O 1
ATOM 744 N N . ALA A 1 96 ? 5.074 3.590 -14.560 1.00 89.38 96 ALA A N 1
ATOM 745 C CA . ALA A 1 96 ? 5.517 2.832 -13.397 1.00 89.38 96 ALA A CA 1
ATOM 746 C C . ALA A 1 96 ? 6.182 1.544 -13.859 1.00 89.38 96 ALA A C 1
ATOM 748 O O . ALA A 1 96 ? 5.513 0.725 -14.456 1.00 89.38 96 ALA A O 1
ATOM 749 N N . GLU A 1 97 ? 7.467 1.363 -13.588 1.00 81.19 97 GLU A N 1
ATOM 750 C CA . GLU A 1 97 ? 8.162 0.067 -13.612 1.00 81.19 97 GLU A CA 1
ATOM 751 C C . GLU A 1 97 ? 7.924 -0.763 -14.885 1.00 81.19 97 GLU A C 1
ATOM 753 O O . GLU A 1 97 ? 7.589 -1.939 -14.827 1.00 81.19 97 GLU A O 1
ATOM 758 N N . GLU A 1 98 ? 8.034 -0.115 -16.051 1.00 84.94 98 GLU A N 1
ATOM 759 C CA . GLU A 1 98 ? 7.774 -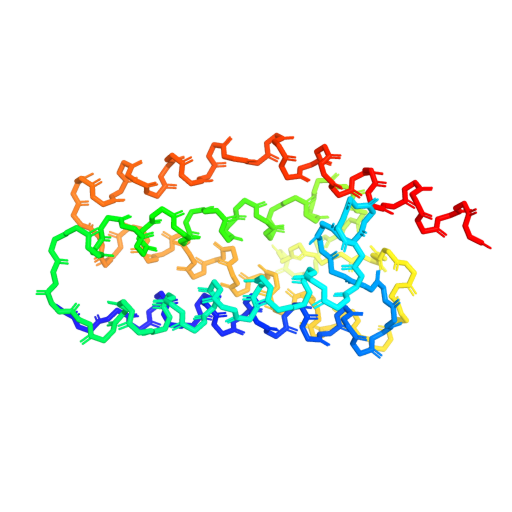0.719 -17.373 1.00 84.94 98 GLU A CA 1
ATOM 760 C C . GLU A 1 98 ? 6.345 -1.272 -17.562 1.00 84.94 98 GLU A C 1
ATOM 762 O O . GLU A 1 98 ? 6.048 -1.976 -18.530 1.00 84.94 98 GLU A O 1
ATOM 767 N N . LEU A 1 99 ? 5.420 -0.910 -16.671 1.00 90.75 99 LEU A N 1
ATOM 768 C CA . LEU A 1 99 ? 4.013 -1.263 -16.745 1.00 90.75 99 LEU A CA 1
ATOM 769 C C . LEU A 1 99 ? 3.415 -0.735 -18.057 1.00 90.75 99 LEU A C 1
ATOM 771 O O . LEU A 1 99 ? 3.391 0.479 -18.279 1.00 90.75 99 LEU A O 1
ATOM 775 N N . PRO A 1 100 ? 2.849 -1.614 -18.907 1.00 92.06 100 PRO A N 1
ATOM 776 C CA . PRO A 1 100 ? 2.189 -1.181 -20.129 1.00 92.06 100 PRO A CA 1
ATOM 777 C C . PRO A 1 100 ? 1.080 -0.167 -19.834 1.00 92.06 100 PRO A C 1
ATOM 779 O O . PRO A 1 100 ? 0.256 -0.397 -18.946 1.00 92.06 100 PRO A O 1
ATOM 782 N N . GLU A 1 101 ? 0.985 0.900 -20.634 1.00 93.06 101 GLU A N 1
ATOM 783 C CA . GLU A 1 101 ? 0.058 2.020 -20.392 1.00 93.06 101 GLU A CA 1
ATOM 784 C C . GLU A 1 101 ? -1.400 1.588 -20.164 1.00 93.06 101 GLU A C 1
ATOM 786 O O . GLU A 1 101 ? -2.124 2.192 -19.372 1.00 93.06 101 GLU A O 1
ATOM 791 N N . ARG A 1 102 ? -1.828 0.489 -20.804 1.00 94.31 102 ARG A N 1
ATOM 792 C CA . ARG A 1 102 ? -3.170 -0.097 -20.636 1.00 94.31 102 ARG A CA 1
ATOM 793 C C . ARG A 1 102 ? -3.516 -0.461 -19.186 1.00 94.31 102 ARG A C 1
ATOM 795 O O . ARG A 1 102 ? -4.695 -0.507 -18.845 1.00 94.31 102 ARG A O 1
ATOM 802 N N . TRP A 1 103 ? -2.520 -0.727 -18.340 1.00 95.62 103 TRP A N 1
ATOM 803 C CA . TRP A 1 103 ? -2.710 -1.092 -16.935 1.00 95.62 103 TRP A CA 1
ATOM 804 C C . TRP A 1 103 ? -2.705 0.115 -15.991 1.00 95.62 103 TRP A C 1
ATOM 806 O O . TRP A 1 103 ? -3.256 0.017 -14.891 1.00 95.62 103 TRP A O 1
ATOM 816 N N . LEU A 1 104 ? -2.160 1.264 -16.414 1.00 94.69 104 LEU A N 1
ATOM 817 C CA . LEU A 1 104 ? -2.040 2.466 -15.580 1.00 94.69 104 LEU A CA 1
ATOM 818 C C . LEU A 1 104 ? -3.364 2.921 -14.941 1.00 94.69 104 LEU A C 1
ATOM 820 O O . LEU A 1 104 ? -3.326 3.327 -13.777 1.00 94.69 104 LEU A O 1
ATOM 824 N N . PRO A 1 105 ? -4.541 2.863 -15.604 1.00 95.81 105 PRO A N 1
ATOM 825 C CA . PRO A 1 105 ? -5.797 3.263 -14.966 1.00 95.81 105 PRO A CA 1
ATOM 826 C C . PRO A 1 105 ? -6.177 2.387 -13.763 1.00 95.81 105 PRO A C 1
ATOM 828 O O . PRO A 1 105 ? -6.542 2.904 -12.701 1.00 95.81 105 PRO A O 1
ATOM 831 N N . ALA A 1 106 ? -6.074 1.064 -13.915 1.00 96.88 106 ALA A N 1
ATOM 832 C CA . ALA A 1 106 ? -6.365 0.111 -12.846 1.00 96.88 106 ALA A CA 1
ATOM 833 C C . ALA A 1 106 ? -5.332 0.221 -11.717 1.00 96.88 106 ALA A C 1
ATOM 835 O O . ALA A 1 106 ? -5.697 0.236 -10.542 1.00 96.88 106 ALA A O 1
ATOM 836 N N . TYR A 1 107 ? -4.061 0.395 -12.080 1.00 96.50 107 TYR A N 1
ATOM 837 C CA . TYR A 1 107 ? -2.955 0.574 -11.147 1.00 96.50 107 TYR A CA 1
ATOM 838 C C . TYR A 1 107 ? -3.122 1.830 -10.282 1.00 96.50 107 TYR A C 1
ATOM 840 O O . TYR A 1 107 ? -3.116 1.751 -9.056 1.00 96.50 107 TYR A O 1
ATOM 848 N N . ASN A 1 108 ? -3.399 2.979 -10.908 1.00 97.44 108 ASN A N 1
ATOM 849 C CA . ASN A 1 108 ? -3.688 4.222 -10.194 1.00 97.44 108 ASN A CA 1
ATOM 850 C C . ASN A 1 108 ? -4.904 4.083 -9.275 1.00 97.44 108 ASN A C 1
ATOM 852 O O . ASN A 1 108 ? -4.890 4.581 -8.154 1.00 97.44 108 ASN A O 1
ATOM 856 N N . THR A 1 109 ? -5.953 3.389 -9.723 1.00 97.81 109 THR A N 1
ATOM 857 C CA . THR A 1 109 ? -7.144 3.159 -8.897 1.00 97.81 109 THR A CA 1
ATOM 858 C C . THR A 1 109 ? -6.792 2.347 -7.653 1.00 97.81 109 THR A C 1
ATOM 860 O O . THR A 1 109 ? -7.172 2.737 -6.552 1.00 97.81 109 THR A O 1
ATOM 863 N N . ALA A 1 110 ? -6.027 1.263 -7.799 1.00 98.00 110 ALA A N 1
ATOM 864 C CA . ALA A 1 110 ? -5.580 0.454 -6.671 1.00 98.00 110 ALA A CA 1
ATOM 865 C C . ALA A 1 110 ? -4.753 1.280 -5.666 1.00 98.00 110 ALA A C 1
ATOM 867 O O . ALA A 1 110 ? -5.042 1.259 -4.469 1.00 98.00 110 ALA A O 1
ATOM 868 N N . LEU A 1 111 ? -3.794 2.079 -6.142 1.00 97.75 111 LEU A N 1
ATOM 869 C CA . LEU A 1 111 ? -2.945 2.925 -5.294 1.00 97.75 111 LEU A CA 1
ATOM 870 C C . LEU A 1 111 ? -3.725 4.035 -4.573 1.00 97.75 111 LEU A C 1
ATOM 872 O O . LEU A 1 111 ? -3.534 4.254 -3.372 1.00 97.75 111 LEU A O 1
ATOM 876 N N . LEU A 1 112 ? -4.637 4.715 -5.274 1.00 97.75 112 LEU A N 1
ATOM 877 C CA . LEU A 1 112 ? -5.489 5.756 -4.694 1.00 97.75 112 LEU A CA 1
ATOM 878 C C . LEU A 1 112 ? -6.441 5.182 -3.647 1.00 97.75 112 LEU A C 1
ATOM 880 O O . LEU A 1 112 ? -6.590 5.760 -2.570 1.00 97.75 112 LEU A O 1
ATOM 884 N N . VAL A 1 113 ? -7.068 4.040 -3.943 1.00 97.81 113 VAL A N 1
ATOM 885 C CA . VAL A 1 113 ? -7.959 3.350 -3.005 1.00 97.81 113 VAL A CA 1
ATOM 886 C C . VAL A 1 113 ? -7.174 2.905 -1.776 1.00 97.81 113 VAL A C 1
ATOM 888 O O . VAL A 1 113 ? -7.610 3.182 -0.661 1.00 97.81 113 VAL A O 1
ATOM 891 N N . ALA A 1 114 ? -5.999 2.296 -1.949 1.00 97.88 114 ALA A N 1
ATOM 892 C CA . ALA A 1 114 ? -5.157 1.886 -0.832 1.00 97.88 114 ALA A CA 1
ATOM 893 C C . ALA A 1 114 ? -4.744 3.086 0.037 1.00 97.88 114 ALA A C 1
ATOM 895 O O . ALA A 1 114 ? -4.936 3.061 1.250 1.00 97.88 114 ALA A O 1
ATOM 896 N N . THR A 1 115 ? -4.253 4.170 -0.567 1.00 97.00 115 THR A N 1
ATOM 897 C CA . THR A 1 115 ? -3.806 5.369 0.164 1.00 97.00 115 THR A CA 1
ATOM 898 C C . THR A 1 115 ? -4.966 6.068 0.879 1.00 97.00 115 THR A C 1
ATOM 900 O O . THR A 1 115 ? -4.890 6.377 2.076 1.00 97.00 115 THR A O 1
ATOM 903 N N . GLY A 1 116 ? -6.059 6.311 0.154 1.00 97.19 116 GLY A N 1
ATOM 904 C CA . GLY A 1 116 ? -7.223 7.038 0.646 1.00 97.19 116 GLY A CA 1
ATOM 905 C C . GLY A 1 116 ? -7.983 6.254 1.709 1.00 97.19 116 GLY A C 1
ATOM 906 O O . GLY A 1 116 ? -8.194 6.758 2.814 1.00 97.19 116 GLY A O 1
ATOM 907 N N . LEU A 1 117 ? -8.353 5.002 1.424 1.00 97.81 117 LEU A N 1
ATOM 908 C CA . LEU A 1 117 ? -9.122 4.195 2.371 1.00 97.81 117 LEU A CA 1
ATOM 909 C C . LEU A 1 117 ? -8.297 3.795 3.586 1.00 97.81 117 LEU A C 1
ATOM 911 O O . LEU A 1 117 ? -8.849 3.795 4.683 1.00 97.81 117 LEU A O 1
ATOM 915 N N . SER A 1 118 ? -6.990 3.555 3.444 1.00 97.44 118 SER A N 1
ATOM 916 C CA . SER A 1 118 ? -6.125 3.309 4.599 1.00 97.44 118 SER A CA 1
ATOM 917 C C . SER A 1 118 ? -6.114 4.499 5.566 1.00 97.44 118 SER A C 1
ATOM 919 O O . SER A 1 118 ? -6.273 4.316 6.778 1.00 97.44 118 SER A O 1
ATOM 921 N N . SER A 1 119 ? -6.041 5.726 5.035 1.00 96.94 119 SER A N 1
ATOM 922 C CA . SER A 1 119 ? -6.117 6.957 5.833 1.00 96.94 119 SER A CA 1
ATOM 923 C C . SER A 1 119 ? -7.462 7.086 6.551 1.00 96.94 119 SER A C 1
ATOM 925 O O . SER A 1 119 ? -7.515 7.320 7.761 1.00 96.94 119 SER A O 1
ATOM 927 N N . VAL A 1 120 ? -8.569 6.888 5.829 1.00 97.56 120 VAL A N 1
ATOM 928 C CA . VAL A 1 120 ? -9.915 6.975 6.416 1.00 97.56 120 VAL A CA 1
ATOM 929 C C . VAL A 1 120 ? -10.133 5.867 7.451 1.00 97.56 120 VAL A C 1
ATOM 931 O O . VAL A 1 120 ? -10.713 6.127 8.506 1.00 97.56 120 VAL A O 1
ATOM 934 N N . ALA A 1 121 ? -9.621 4.659 7.212 1.00 95.44 121 ALA A N 1
ATOM 935 C CA . ALA A 1 121 ? -9.694 3.534 8.138 1.00 95.44 121 ALA A CA 1
ATOM 936 C C . ALA A 1 121 ? -8.983 3.832 9.467 1.00 95.44 121 ALA A C 1
ATOM 938 O O . ALA A 1 121 ? -9.537 3.557 10.534 1.00 95.44 121 ALA A O 1
ATOM 939 N N . CYS A 1 122 ? -7.802 4.458 9.422 1.00 95.12 122 CYS A N 1
ATOM 940 C CA . CYS A 1 122 ? -7.083 4.919 10.613 1.00 95.12 122 CYS A CA 1
ATOM 941 C C . CYS A 1 122 ? -7.928 5.890 11.456 1.00 95.12 122 CYS A C 1
ATOM 943 O O . CYS A 1 122 ? -8.028 5.778 12.682 1.00 95.12 122 CYS A O 1
ATOM 945 N N . LEU A 1 123 ? -8.616 6.820 10.794 1.00 95.00 123 LEU 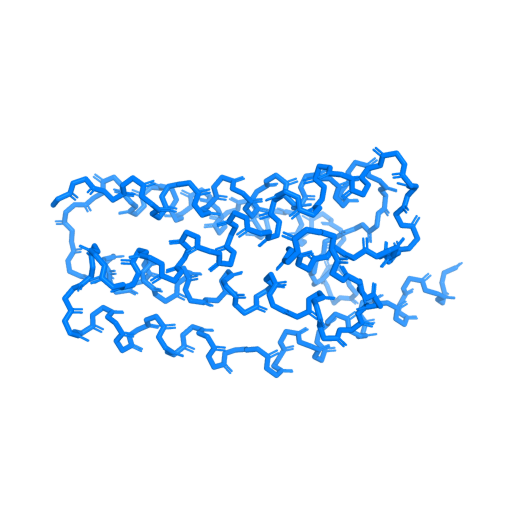A N 1
ATOM 946 C CA . LEU A 1 123 ? -9.428 7.826 11.472 1.00 95.00 123 LEU A CA 1
ATOM 947 C C . LEU A 1 123 ? -10.750 7.257 12.009 1.00 95.00 123 LEU A C 1
ATOM 949 O O . LEU A 1 123 ? -11.158 7.613 13.117 1.00 95.00 123 LEU A O 1
ATOM 953 N N . ARG A 1 124 ? -11.417 6.379 11.250 1.00 94.44 124 ARG A N 1
ATOM 954 C CA . ARG A 1 124 ? -12.810 5.962 11.495 1.00 94.44 124 ARG A CA 1
ATOM 955 C C . ARG A 1 124 ? -12.968 4.593 12.156 1.00 94.44 124 ARG A C 1
ATOM 957 O O . ARG A 1 124 ? -13.955 4.386 12.853 1.00 94.44 124 ARG A O 1
ATOM 964 N N . GLU A 1 125 ? -12.035 3.663 11.954 1.00 90.88 125 GLU A N 1
ATOM 965 C CA . GLU A 1 125 ? -12.187 2.260 12.384 1.00 90.88 125 GLU A CA 1
ATOM 966 C C . GLU A 1 125 ? -11.232 1.849 13.515 1.00 90.88 125 GLU A C 1
ATOM 968 O O . GLU A 1 125 ? -11.334 0.736 14.040 1.00 90.88 125 GLU A O 1
ATOM 973 N N . GLN A 1 126 ? -10.298 2.722 13.901 1.00 88.62 126 GLN A N 1
ATOM 974 C CA . GLN A 1 126 ? -9.242 2.416 14.865 1.00 88.62 126 GLN A CA 1
ATOM 975 C C . GLN A 1 126 ? -9.334 3.286 16.127 1.00 88.62 126 GLN A C 1
ATOM 977 O O . GLN A 1 126 ? -9.504 4.504 16.060 1.00 88.62 126 GLN A O 1
ATOM 982 N N . GLY A 1 127 ? -9.155 2.656 17.294 1.00 90.12 127 GLY A N 1
ATOM 983 C CA . GLY A 1 127 ? -8.908 3.353 18.562 1.00 90.12 127 GLY A CA 1
ATOM 984 C C . GLY A 1 127 ? -7.448 3.829 18.698 1.00 90.12 127 GLY A C 1
ATOM 985 O O . GLY A 1 127 ? -6.604 3.445 17.885 1.00 90.12 127 GLY A O 1
ATOM 986 N N . PRO A 1 128 ? -7.100 4.607 19.743 1.00 90.38 128 PRO A N 1
ATOM 987 C CA . PRO A 1 128 ? -5.790 5.264 19.864 1.00 90.38 128 PRO A CA 1
ATOM 988 C C . PRO A 1 128 ? -4.574 4.332 19.736 1.00 90.38 128 PRO A C 1
ATOM 990 O O . PRO A 1 128 ? -3.608 4.669 19.057 1.00 90.38 128 PRO A O 1
ATOM 993 N N . GLY A 1 129 ? -4.622 3.139 20.341 1.00 91.31 129 GLY A N 1
ATOM 994 C CA . GLY A 1 129 ? -3.533 2.158 20.240 1.00 91.31 129 GLY A CA 1
ATOM 995 C C . GLY A 1 129 ? -3.353 1.593 18.826 1.00 91.31 129 GLY A C 1
ATOM 996 O O . GLY A 1 129 ? -2.228 1.460 18.355 1.00 91.31 129 GLY A O 1
ATOM 997 N N . ALA A 1 130 ? -4.455 1.325 18.122 1.00 93.44 130 ALA A N 1
ATOM 998 C CA . ALA A 1 130 ? -4.416 0.859 16.738 1.00 93.44 130 ALA A CA 1
ATOM 999 C C . ALA A 1 130 ? -3.928 1.960 15.782 1.00 93.44 130 ALA A C 1
ATOM 1001 O O . ALA A 1 130 ? -3.134 1.669 14.898 1.00 93.44 130 ALA A O 1
ATOM 1002 N N . ARG A 1 131 ? -4.278 3.230 16.030 1.00 96.31 131 ARG A N 1
ATOM 1003 C CA . ARG A 1 131 ? -3.729 4.365 15.267 1.00 96.31 131 ARG A CA 1
ATOM 1004 C C . ARG A 1 131 ? -2.212 4.476 15.403 1.00 96.31 131 ARG A C 1
ATOM 1006 O O . ARG A 1 131 ? -1.527 4.711 14.417 1.00 96.31 131 ARG A O 1
ATOM 1013 N N . ARG A 1 132 ? -1.663 4.257 16.605 1.00 97.44 132 ARG A N 1
ATOM 1014 C CA . ARG A 1 132 ? -0.201 4.195 16.797 1.00 97.44 132 ARG A CA 1
ATOM 1015 C C . ARG A 1 132 ? 0.416 3.046 16.001 1.00 97.44 132 ARG A C 1
ATOM 1017 O O . ARG A 1 132 ? 1.422 3.259 15.339 1.00 97.44 132 ARG A O 1
ATOM 1024 N N . ALA A 1 133 ? -0.203 1.863 16.017 1.00 97.81 133 ALA A N 1
ATOM 1025 C CA . ALA A 1 133 ? 0.256 0.732 15.211 1.00 97.81 133 ALA A CA 1
ATOM 1026 C C . ALA A 1 133 ? 0.221 1.045 13.704 1.00 97.81 133 ALA A C 1
ATOM 1028 O O . ALA A 1 133 ? 1.186 0.754 13.007 1.00 97.81 133 ALA A O 1
ATOM 1029 N N . HIS A 1 134 ? -0.830 1.711 13.214 1.00 98.38 134 HIS A N 1
ATOM 1030 C CA . HIS A 1 134 ? -0.898 2.212 11.838 1.00 98.38 134 HIS A CA 1
ATOM 1031 C C . HIS A 1 134 ? 0.251 3.164 11.517 1.00 98.38 134 HIS A C 1
ATOM 1033 O O . HIS A 1 134 ? 0.917 2.990 10.503 1.00 98.38 134 HIS A O 1
ATOM 1039 N N . LEU A 1 135 ? 0.523 4.147 12.378 1.00 98.12 135 LEU A N 1
ATOM 1040 C CA . LEU A 1 135 ? 1.641 5.072 12.175 1.00 98.12 135 LEU A CA 1
ATOM 1041 C C . LEU A 1 135 ? 2.990 4.342 12.145 1.00 98.12 135 LEU A C 1
ATOM 1043 O O . LEU A 1 135 ? 3.822 4.661 11.306 1.00 98.12 135 LEU A O 1
ATOM 1047 N N . LEU A 1 136 ? 3.189 3.327 12.992 1.00 98.19 136 LEU A N 1
ATOM 1048 C CA . LEU A 1 136 ? 4.385 2.477 12.934 1.00 98.19 136 LEU A CA 1
ATOM 1049 C C . LEU A 1 136 ? 4.492 1.725 11.602 1.00 98.19 136 LEU A C 1
ATOM 1051 O O . LEU A 1 136 ? 5.583 1.612 11.052 1.00 98.19 136 LEU A O 1
ATOM 1055 N N . GLY A 1 137 ? 3.370 1.252 11.059 1.00 98.12 137 GLY A N 1
ATOM 1056 C CA . GLY A 1 137 ? 3.324 0.683 9.714 1.00 98.12 137 GLY A CA 1
ATOM 1057 C C . GLY A 1 137 ? 3.718 1.705 8.651 1.00 98.12 137 GLY A C 1
ATOM 1058 O O . GLY A 1 137 ? 4.535 1.414 7.784 1.00 98.12 137 GLY A O 1
ATOM 1059 N N . LEU A 1 138 ? 3.200 2.929 8.747 1.00 97.88 138 LEU A N 1
ATOM 1060 C CA . LEU A 1 138 ? 3.508 4.012 7.812 1.00 97.88 138 LEU A CA 1
ATOM 1061 C C . LEU A 1 138 ? 4.995 4.411 7.847 1.00 97.88 138 LEU A C 1
ATOM 1063 O O . LEU A 1 138 ? 5.582 4.705 6.809 1.00 97.88 138 LEU A O 1
ATOM 1067 N N . VAL A 1 139 ? 5.629 4.349 9.022 1.00 98.06 139 VAL A N 1
ATOM 1068 C CA . VAL A 1 139 ? 7.073 4.594 9.206 1.00 98.06 139 VAL A CA 1
ATOM 1069 C C . VAL A 1 139 ? 7.945 3.592 8.437 1.00 98.06 139 VAL A C 1
ATOM 1071 O O . VAL A 1 139 ? 9.121 3.861 8.222 1.00 98.06 139 VAL A O 1
ATOM 1074 N N . THR A 1 140 ? 7.395 2.482 7.930 1.00 97.25 140 THR A N 1
ATOM 1075 C CA . THR A 1 140 ? 8.145 1.576 7.042 1.00 97.25 140 THR A CA 1
ATOM 1076 C C . THR A 1 140 ? 8.416 2.160 5.648 1.00 97.25 140 THR A C 1
ATOM 1078 O O . THR A 1 140 ? 9.210 1.586 4.909 1.00 97.25 140 THR A O 1
ATOM 1081 N N . LEU A 1 141 ? 7.838 3.314 5.288 1.00 97.38 141 LEU A N 1
ATOM 1082 C CA . LEU A 1 141 ? 8.011 3.955 3.977 1.00 97.38 141 LEU A CA 1
ATOM 1083 C C . LEU A 1 141 ? 9.475 4.076 3.496 1.00 97.38 141 LEU A C 1
ATOM 1085 O O . LEU A 1 141 ? 9.734 3.682 2.360 1.00 97.38 141 LEU A O 1
ATOM 1089 N N . PRO A 1 142 ? 10.459 4.542 4.295 1.00 96.88 142 PRO A N 1
ATOM 1090 C CA . PRO A 1 142 ? 11.849 4.632 3.837 1.00 96.88 142 PRO A CA 1
ATOM 1091 C C . PRO A 1 142 ? 12.448 3.270 3.477 1.00 96.88 142 PRO A C 1
ATOM 1093 O O . PRO A 1 142 ? 13.208 3.156 2.518 1.00 96.88 142 PRO A O 1
ATOM 1096 N N . TRP A 1 143 ? 12.081 2.226 4.226 1.00 93.62 143 TRP A N 1
ATOM 1097 C CA . TRP A 1 143 ? 12.499 0.859 3.927 1.00 93.62 143 TRP A CA 1
ATOM 1098 C C . TRP A 1 143 ? 11.891 0.366 2.614 1.00 93.62 143 TRP A C 1
ATOM 1100 O O . TRP A 1 143 ? 12.579 -0.251 1.804 1.00 93.62 143 TRP A O 1
ATOM 1110 N N . GLN A 1 144 ? 10.614 0.663 2.383 1.00 93.06 144 GLN A N 1
ATOM 1111 C CA . GLN A 1 144 ? 9.924 0.260 1.163 1.00 93.06 144 GLN A CA 1
ATOM 1112 C C . GLN A 1 144 ? 10.509 0.964 -0.070 1.00 93.06 144 GLN A C 1
ATOM 1114 O O . GLN A 1 144 ? 10.859 0.284 -1.030 1.00 93.06 144 GLN A O 1
ATOM 1119 N N . LEU A 1 145 ? 10.774 2.276 0.016 1.00 94.00 145 LEU A N 1
ATOM 1120 C CA . LEU A 1 145 ? 11.511 3.031 -1.010 1.00 94.00 145 LEU A CA 1
ATOM 1121 C C . LEU A 1 145 ? 12.852 2.364 -1.352 1.00 94.00 145 LEU A C 1
ATOM 1123 O O . LEU A 1 145 ? 13.163 2.137 -2.519 1.00 94.00 145 LEU A O 1
ATOM 1127 N N . ALA A 1 146 ? 13.649 2.012 -0.337 1.00 92.44 146 ALA A N 1
ATOM 1128 C CA . ALA A 1 146 ? 14.928 1.338 -0.552 1.00 92.44 146 ALA A CA 1
ATOM 1129 C C . ALA A 1 146 ? 14.756 -0.037 -1.223 1.00 92.44 146 ALA A C 1
ATOM 1131 O O . ALA A 1 146 ? 15.485 -0.365 -2.161 1.00 92.44 146 ALA A O 1
ATOM 1132 N N . SER A 1 147 ? 13.775 -0.825 -0.772 1.00 89.88 147 SER A N 1
ATOM 1133 C CA . SER A 1 147 ? 13.468 -2.139 -1.339 1.00 89.88 147 SER A CA 1
ATOM 1134 C C . SER A 1 147 ? 13.023 -2.053 -2.800 1.00 89.88 147 SER A C 1
ATOM 1136 O O . SER A 1 147 ? 13.442 -2.879 -3.607 1.00 89.88 147 SER A O 1
ATOM 1138 N N . ALA A 1 148 ? 12.184 -1.082 -3.152 1.00 90.44 148 ALA A N 1
ATOM 1139 C CA . ALA A 1 148 ? 11.656 -0.942 -4.502 1.00 90.44 148 ALA A CA 1
ATOM 1140 C C . ALA A 1 148 ? 12.704 -0.447 -5.491 1.00 90.44 148 ALA A C 1
ATOM 1142 O O . ALA A 1 148 ? 12.878 -1.040 -6.547 1.00 90.44 148 ALA A O 1
ATOM 1143 N N . ARG A 1 149 ? 13.507 0.548 -5.110 1.00 91.62 149 ARG A N 1
ATOM 1144 C CA . ARG A 1 149 ? 14.645 0.989 -5.930 1.00 91.62 149 ARG A CA 1
ATOM 1145 C C . ARG A 1 149 ? 15.636 -0.147 -6.176 1.00 91.62 149 ARG A C 1
ATOM 1147 O O . ARG A 1 149 ? 16.186 -0.267 -7.267 1.00 91.62 149 ARG A O 1
ATOM 1154 N N . ARG A 1 150 ? 15.847 -1.023 -5.185 1.00 90.19 150 ARG A N 1
ATOM 1155 C CA . ARG A 1 150 ? 16.669 -2.228 -5.365 1.00 90.19 150 ARG A CA 1
ATOM 1156 C C . ARG A 1 150 ? 16.023 -3.240 -6.314 1.00 90.19 150 ARG A C 1
ATOM 1158 O O . ARG A 1 150 ? 16.740 -3.854 -7.099 1.00 90.19 150 ARG A O 1
ATOM 1165 N N . HIS A 1 151 ? 14.707 -3.421 -6.235 1.00 88.81 151 HIS A N 1
ATOM 1166 C CA . HIS A 1 151 ? 13.949 -4.266 -7.163 1.00 88.81 151 HIS A CA 1
ATOM 1167 C C . HIS A 1 151 ? 14.074 -3.767 -8.606 1.00 88.81 151 HIS A C 1
ATOM 1169 O O . HIS A 1 151 ? 14.461 -4.541 -9.476 1.00 88.81 151 HIS A O 1
ATOM 1175 N N . GLN A 1 152 ? 13.916 -2.463 -8.827 1.00 87.00 152 GLN A N 1
ATOM 1176 C CA . GLN A 1 152 ? 14.095 -1.819 -10.133 1.00 87.00 152 GLN A CA 1
ATOM 1177 C C . GLN A 1 152 ? 15.499 -2.030 -10.704 1.00 87.00 152 GLN A C 1
ATOM 1179 O O . GLN A 1 152 ? 15.652 -2.452 -11.847 1.00 87.00 152 GLN A O 1
ATOM 1184 N N . GLN A 1 153 ? 16.538 -1.803 -9.896 1.00 88.75 153 GLN A N 1
ATOM 1185 C CA . GLN A 1 153 ? 17.925 -2.047 -10.310 1.00 88.75 153 GLN A CA 1
ATOM 1186 C C . GLN A 1 153 ? 18.171 -3.508 -10.701 1.00 88.75 153 GLN A C 1
ATOM 1188 O O . GLN A 1 153 ? 18.956 -3.785 -11.601 1.00 88.75 153 GLN A O 1
ATOM 1193 N N . TRP A 1 154 ? 17.535 -4.451 -10.003 1.00 87.38 154 TRP A N 1
ATOM 1194 C CA . TRP A 1 154 ? 17.649 -5.874 -10.307 1.00 87.38 154 TRP A CA 1
ATOM 1195 C C . TRP A 1 154 ? 16.906 -6.257 -11.592 1.00 87.38 154 TRP A C 1
ATOM 1197 O O . TRP A 1 154 ? 17.421 -7.075 -12.350 1.00 87.38 154 TRP A O 1
ATOM 1207 N N . LEU A 1 155 ? 15.737 -5.665 -11.854 1.00 83.44 155 LEU A N 1
ATOM 1208 C CA . LEU A 1 155 ? 15.006 -5.860 -13.109 1.00 83.44 155 LEU A CA 1
ATOM 1209 C C . LEU A 1 155 ? 15.815 -5.367 -14.312 1.00 83.44 155 LEU A C 1
ATOM 1211 O O . LEU A 1 155 ? 15.953 -6.095 -15.284 1.00 83.44 155 LEU A O 1
ATOM 1215 N N . GLN A 1 156 ? 16.415 -4.179 -14.210 1.00 84.62 156 GLN A N 1
ATOM 1216 C CA . GLN A 1 156 ? 17.235 -3.584 -15.275 1.00 84.62 156 GLN A CA 1
ATOM 1217 C C . GLN A 1 156 ? 18.536 -4.348 -15.568 1.00 84.62 156 GLN A C 1
ATOM 1219 O O . GLN A 1 156 ? 19.165 -4.117 -16.597 1.00 84.62 156 GLN A O 1
ATOM 1224 N N . ALA A 1 157 ? 18.982 -5.204 -14.645 1.00 84.44 157 ALA A N 1
ATOM 1225 C CA . ALA A 1 157 ? 20.220 -5.970 -14.769 1.00 84.44 157 ALA A CA 1
ATOM 1226 C C . ALA A 1 157 ? 20.023 -7.378 -15.366 1.00 84.44 157 ALA A C 1
ATOM 1228 O O . ALA A 1 157 ? 21.000 -8.126 -15.448 1.00 84.44 157 ALA A O 1
ATOM 1229 N N . GLN A 1 158 ? 18.788 -7.755 -15.716 1.00 73.38 158 GLN A N 1
ATOM 1230 C CA . GLN A 1 158 ? 18.461 -9.018 -16.394 1.00 73.38 158 GLN A CA 1
ATOM 1231 C C . GLN A 1 158 ? 18.485 -8.866 -17.911 1.00 73.38 158 GLN A C 1
ATOM 1233 O O . GLN A 1 158 ? 18.867 -9.864 -18.563 1.00 73.38 158 GLN A O 1
#

Organism: NCBI:txid2072026

Foldseek 3Di:
DQLVLLVQLLVLLVLLQVLCVVQVLAAQPCVPPHRVVRVVVVVCVSVLLVVLSVDDDPVSLLVSLLVLLLSLLLLVLCPVPADWDDDVNQTFGPDDRNRPNVCRVSNSVSSCSSNVSSVVSLVPVDDPSSVVSSVNSNVCNVVSNVRVVVSSVVVVVD

Radius of gyration: 15.43 Å; chains: 1; bounding box: 37×36×41 Å

Secondary structure (DSSP, 8-state):
---HHHHHHHHHHHHHHHHHHHHT---TTHHHH-HHHHHHHHHHHHHHHHHHHTS--HHHHHHHHHHHHHHHHHHHHHHHHS-EEEETTEEEES--TT--GGGHHHHHHHHHHHHHHHHHHHHHT--HHHHHHHHHHHTTHHHHHHHHHHHHHHHTT-

pLDDT: mean 93.69, std 5.14, range [58.84, 98.38]

Sequence (158 aa):
MKKPLHVLTLAAIIAHHGIEAAAGIGVPGEPYIGRRRATFLWTAVFAGNAYALTRKSRELGLLTAFANGAYQALALQHYIDWPWRLRKGVPIIQEAEELPERWLPAYNTALLVATGLSSVACLREQGPGARRAHLLGLVTLPWQLASARRHQQWLQAQ